Protein AF-A0A7W0PV89-F1 (afdb_monomer_lite)

Sequence (97 aa):
MSERRHVTPLPLGDEIPFSKGLMARALVVTGLDPERAYLIAHRADRDLAERGVSTLDLDRLGELAADVIGNEHAAITVGRLKRLSALQQLEQPLLLL

Secondary structure (DSSP, 8-st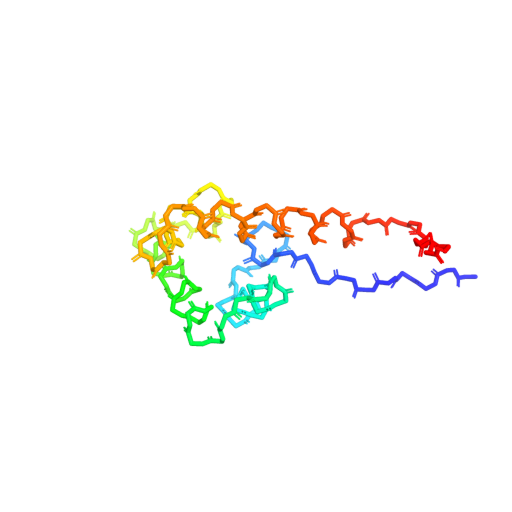ate):
------PPPP-SSSSS---HHHHHHHHHHTT--HHHHHHHHHHHHHHHHHHT-S---HHHHHHHHHHHH-HHHHHHHHHHHHHHHHHHT-SS-----

Foldseek 3Di:
DPPQPPQDAQCFQDPHFRDLVSQLVLLVVLVDDSVLSSQLSVVSVVVCVVVVHRGDDLVNSLVSSCVRPNNVVSVSSSVSSVVVNVVSPDPDDDDDD

Structure (mmCIF, N/CA/C/O backbone):
data_AF-A0A7W0PV89-F1
#
_entry.id   AF-A0A7W0PV89-F1
#
loop_
_atom_site.group_PDB
_atom_site.id
_atom_site.type_symbol
_atom_site.label_atom_id
_atom_site.label_alt_id
_atom_site.label_comp_id
_atom_site.label_asym_id
_atom_site.label_entity_id
_atom_site.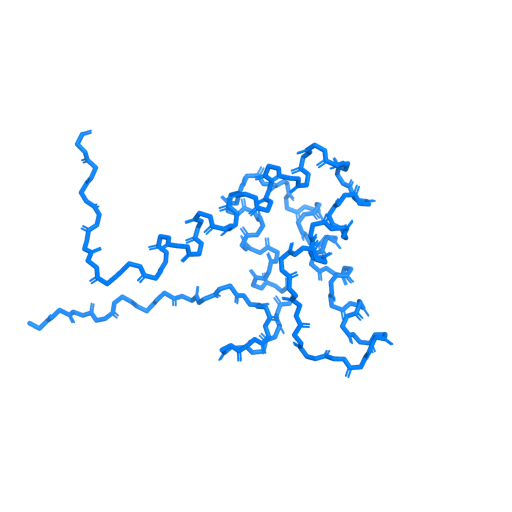label_seq_id
_atom_site.pdbx_PDB_ins_code
_atom_site.Cartn_x
_atom_site.Cartn_y
_atom_site.Cartn_z
_atom_site.occupancy
_atom_site.B_iso_or_equiv
_atom_site.auth_seq_id
_atom_site.auth_comp_id
_atom_site.auth_asym_id
_atom_site.auth_atom_id
_atom_site.pdbx_PDB_model_num
ATOM 1 N N . MET A 1 1 ? 12.092 -3.774 33.094 1.00 42.41 1 MET A N 1
ATOM 2 C CA . MET A 1 1 ? 10.800 -3.370 32.503 1.00 42.41 1 MET A CA 1
ATOM 3 C C . MET A 1 1 ? 11.053 -3.161 31.021 1.00 42.41 1 MET A C 1
ATOM 5 O O . MET A 1 1 ? 11.695 -2.181 30.679 1.00 42.41 1 MET A O 1
ATOM 9 N N . SER A 1 2 ? 10.710 -4.136 30.176 1.00 54.69 2 SER A N 1
ATOM 10 C CA . SER A 1 2 ? 10.901 -4.004 28.726 1.00 54.69 2 SER A CA 1
ATOM 11 C C . SER A 1 2 ? 9.826 -3.049 28.220 1.00 54.69 2 SER A C 1
ATOM 13 O O . SER A 1 2 ? 8.639 -3.367 28.303 1.00 54.69 2 SER A O 1
ATOM 15 N N . GLU A 1 3 ? 10.219 -1.840 27.834 1.00 56.03 3 GLU A N 1
ATOM 16 C CA . GLU A 1 3 ? 9.309 -0.862 27.250 1.00 56.03 3 GLU A CA 1
ATOM 17 C C . GLU A 1 3 ? 8.708 -1.486 25.988 1.00 56.03 3 GLU A C 1
ATOM 19 O O . GLU A 1 3 ? 9.434 -1.884 25.074 1.00 56.03 3 GLU A O 1
ATOM 24 N N . ARG A 1 4 ? 7.380 -1.659 25.964 1.00 57.75 4 ARG A N 1
ATOM 25 C CA . ARG A 1 4 ? 6.692 -2.162 24.775 1.00 57.75 4 ARG A CA 1
ATOM 26 C C . ARG A 1 4 ? 6.976 -1.175 23.656 1.00 57.75 4 ARG A C 1
ATOM 28 O O . ARG A 1 4 ? 6.486 -0.049 23.686 1.00 57.75 4 ARG A O 1
ATOM 35 N N . ARG A 1 5 ? 7.776 -1.595 22.681 1.00 59.72 5 ARG A N 1
ATOM 36 C CA . ARG A 1 5 ? 8.002 -0.841 21.453 1.00 59.72 5 ARG A CA 1
ATOM 37 C C . ARG A 1 5 ? 6.624 -0.584 20.841 1.00 59.72 5 ARG A C 1
ATOM 39 O O . ARG A 1 5 ? 5.959 -1.527 20.426 1.00 59.72 5 ARG A O 1
ATOM 46 N N . HIS A 1 6 ? 6.159 0.664 20.852 1.00 62.22 6 HIS A N 1
ATOM 47 C CA . HIS A 1 6 ? 4.899 1.011 20.203 1.00 62.22 6 HIS A CA 1
ATOM 48 C C . HIS A 1 6 ? 5.143 0.999 18.697 1.00 62.22 6 HIS A C 1
ATOM 50 O O . HIS A 1 6 ? 5.617 1.977 18.118 1.00 62.22 6 HIS A O 1
ATOM 56 N N . VAL A 1 7 ? 4.915 -0.156 18.080 1.00 70.19 7 VAL A N 1
ATOM 57 C CA . VAL A 1 7 ? 5.027 -0.309 16.639 1.00 70.19 7 VAL A CA 1
ATOM 58 C C . VAL A 1 7 ? 3.642 -0.134 16.046 1.00 70.19 7 VAL A C 1
ATOM 60 O O . VAL A 1 7 ? 2.706 -0.828 16.428 1.00 70.19 7 VAL A O 1
ATOM 63 N N . THR A 1 8 ? 3.495 0.830 15.141 1.00 72.12 8 THR A N 1
ATOM 64 C CA . THR A 1 8 ? 2.228 1.038 14.441 1.00 72.12 8 THR A CA 1
ATOM 65 C C . THR A 1 8 ? 2.024 -0.113 13.452 1.00 72.12 8 THR A C 1
ATOM 67 O O . THR A 1 8 ? 2.887 -0.279 12.579 1.00 72.12 8 THR A O 1
ATOM 70 N N . PRO A 1 9 ? 0.935 -0.898 13.566 1.00 83.50 9 PRO A N 1
ATOM 71 C CA . PRO A 1 9 ? 0.630 -1.952 12.605 1.00 83.50 9 PRO A CA 1
ATOM 72 C C . PRO A 1 9 ? 0.365 -1.349 11.221 1.00 83.50 9 PRO A C 1
ATOM 74 O O . PRO A 1 9 ? 0.153 -0.137 11.078 1.00 83.50 9 PRO A O 1
ATOM 77 N N . LEU A 1 10 ? 0.372 -2.186 10.179 1.00 87.56 10 LEU A N 1
ATOM 78 C CA . LEU A 1 10 ? -0.033 -1.720 8.856 1.00 87.56 10 LEU A CA 1
ATOM 79 C C . LEU A 1 10 ? -1.479 -1.188 8.923 1.00 87.56 10 LEU A C 1
ATOM 81 O O . LEU A 1 10 ? -2.349 -1.858 9.480 1.00 87.56 10 LEU A O 1
ATOM 85 N N . PRO A 1 11 ? -1.760 -0.003 8.357 1.00 88.81 11 PRO A N 1
ATOM 86 C CA . PRO A 1 11 ? -3.064 0.651 8.453 1.00 88.81 11 PRO A CA 1
ATOM 87 C C . PRO A 1 11 ? -4.039 0.056 7.434 1.00 88.81 11 PRO A C 1
ATOM 89 O O . PRO A 1 11 ? -4.459 0.730 6.497 1.00 88.81 11 PRO A O 1
ATOM 92 N N . LEU A 1 12 ? -4.342 -1.231 7.595 1.00 88.56 12 LEU A N 1
ATOM 93 C 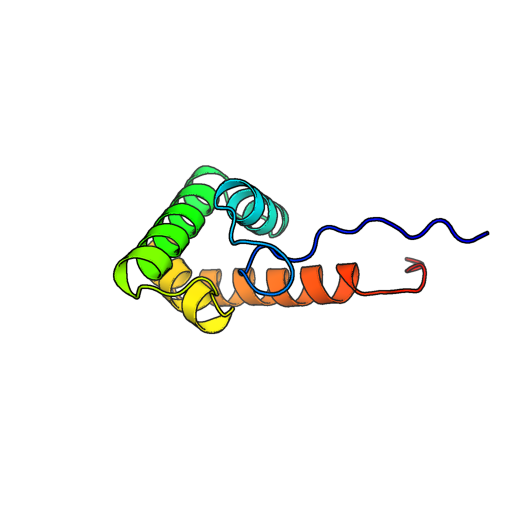CA . LEU A 1 12 ? -5.205 -2.010 6.710 1.00 88.56 12 LEU A CA 1
ATOM 94 C C . LEU A 1 12 ? -6.686 -1.935 7.094 1.00 88.56 12 LEU A C 1
ATOM 96 O O . LEU A 1 12 ? -7.516 -2.316 6.283 1.00 88.56 12 LEU A O 1
ATOM 100 N N . GLY A 1 13 ? -7.034 -1.411 8.272 1.00 85.69 13 GLY A N 1
ATOM 101 C CA . GLY A 1 13 ? -8.425 -1.314 8.732 1.00 85.69 13 GLY A CA 1
ATOM 102 C C . GLY A 1 13 ? -8.831 -2.321 9.809 1.00 85.69 13 GLY A C 1
ATOM 103 O O . GLY A 1 13 ? -9.933 -2.198 10.331 1.00 85.69 13 GLY A O 1
ATOM 104 N N . ASP A 1 14 ? -7.958 -3.274 10.161 1.00 83.44 14 ASP A N 1
ATOM 105 C CA . ASP A 1 14 ? -8.239 -4.310 11.168 1.00 83.44 14 ASP A CA 1
ATOM 106 C C . ASP A 1 14 ? -8.048 -3.803 12.606 1.00 83.44 14 ASP A C 1
ATOM 108 O O . ASP A 1 14 ? -9.009 -3.507 13.311 1.00 83.44 14 ASP A O 1
ATOM 112 N N . GLU A 1 15 ? -6.794 -3.683 13.054 1.00 82.81 15 GLU A N 1
ATOM 113 C CA . GLU A 1 15 ? -6.457 -3.222 14.412 1.00 82.81 15 GLU A CA 1
ATOM 114 C C . GLU A 1 15 ? -6.603 -1.704 14.565 1.00 82.81 15 GLU A C 1
ATOM 116 O O . GLU A 1 15 ? -6.873 -1.188 15.651 1.00 82.81 15 GLU A O 1
ATOM 121 N N . ILE A 1 16 ? -6.400 -0.985 13.462 1.00 85.69 16 ILE A N 1
ATOM 122 C CA . ILE A 1 16 ? -6.529 0.464 13.365 1.00 85.69 16 ILE A CA 1
ATOM 123 C C . ILE A 1 16 ? -7.301 0.811 12.092 1.00 85.69 16 ILE A C 1
ATOM 125 O O . ILE A 1 16 ? -7.132 0.115 11.086 1.00 85.69 16 ILE A O 1
ATOM 129 N N . PRO A 1 17 ? -8.093 1.900 12.088 1.00 90.25 17 PRO A N 1
ATOM 130 C CA . PRO A 1 17 ? -8.763 2.360 10.880 1.00 90.25 17 PRO A CA 1
ATOM 131 C C . PRO A 1 17 ? -7.773 2.571 9.735 1.00 90.25 17 PRO A C 1
ATOM 133 O O . PRO A 1 17 ? -6.643 3.029 9.951 1.00 90.25 17 PRO A O 1
ATOM 136 N N . PHE A 1 18 ? -8.216 2.283 8.510 1.00 94.12 18 PHE A N 1
ATOM 137 C CA . PHE A 1 18 ? -7.422 2.586 7.331 1.00 94.12 18 PHE A CA 1
ATOM 138 C C . PHE A 1 18 ? -7.055 4.075 7.322 1.00 94.12 18 PHE A C 1
ATOM 140 O O . PHE A 1 18 ? -7.892 4.955 7.529 1.00 94.12 18 PHE A O 1
ATOM 147 N N . SER A 1 19 ? -5.779 4.364 7.080 1.00 94.25 19 SER A N 1
ATOM 148 C CA . SER A 1 19 ? -5.275 5.728 6.967 1.00 94.25 19 SER A CA 1
ATOM 149 C C . SER A 1 19 ? -4.420 5.839 5.723 1.00 94.25 19 SER A C 1
ATOM 151 O O . SER A 1 19 ? -3.313 5.300 5.661 1.00 94.25 19 SER A O 1
ATOM 153 N N . LYS A 1 20 ? -4.910 6.609 4.749 1.00 94.31 20 LYS A N 1
ATOM 154 C CA . LYS A 1 20 ? -4.208 6.896 3.492 1.00 94.31 20 LYS A CA 1
ATOM 155 C C . LYS A 1 20 ? -2.782 7.408 3.736 1.00 94.31 20 LYS A C 1
ATOM 157 O O . LYS A 1 20 ? -1.848 6.981 3.067 1.00 94.31 20 LYS A O 1
ATOM 162 N N . GLY A 1 21 ? -2.598 8.289 4.724 1.00 95.50 21 GLY A N 1
ATOM 163 C CA . GLY A 1 21 ? -1.288 8.856 5.061 1.00 95.50 21 GLY A CA 1
ATOM 164 C C . GLY A 1 21 ? -0.324 7.830 5.661 1.00 95.50 21 GLY A C 1
ATOM 165 O O . GLY A 1 21 ? 0.836 7.757 5.253 1.00 95.50 21 GLY A O 1
ATOM 166 N N . LEU A 1 22 ? -0.803 6.998 6.592 1.00 94.56 22 LEU A N 1
ATOM 167 C CA . LEU A 1 22 ? 0.016 5.927 7.164 1.00 94.56 22 LEU A CA 1
ATOM 168 C C . LEU A 1 22 ? 0.331 4.849 6.116 1.00 94.56 22 LEU A C 1
ATOM 170 O O . LEU A 1 22 ? 1.451 4.343 6.090 1.00 94.56 22 LEU A O 1
ATOM 174 N N . MET A 1 23 ? -0.616 4.540 5.223 1.00 96.06 23 MET A N 1
ATOM 175 C CA . MET A 1 23 ? -0.417 3.569 4.148 1.00 96.06 23 MET A CA 1
ATOM 176 C C . MET A 1 23 ? 0.626 4.069 3.147 1.00 96.06 23 MET A C 1
ATOM 178 O O . MET A 1 23 ? 1.565 3.345 2.821 1.00 96.06 23 MET A O 1
ATOM 182 N N . ALA A 1 24 ? 0.533 5.335 2.725 1.00 97.75 24 ALA A N 1
ATOM 183 C CA . ALA A 1 24 ? 1.540 5.955 1.868 1.00 97.75 24 ALA A CA 1
ATOM 184 C C . ALA A 1 24 ? 2.935 5.897 2.514 1.00 97.75 24 ALA A C 1
ATOM 186 O O . ALA A 1 24 ? 3.904 5.516 1.862 1.00 97.75 24 ALA A O 1
ATOM 187 N N . ARG A 1 25 ? 3.046 6.185 3.818 1.00 95.88 25 ARG A N 1
ATOM 188 C CA . ARG A 1 25 ? 4.316 6.068 4.551 1.00 95.88 25 ARG A CA 1
ATOM 189 C C . ARG A 1 25 ? 4.841 4.632 4.581 1.00 95.88 25 ARG A C 1
ATOM 191 O O . ARG A 1 25 ? 6.033 4.429 4.363 1.00 95.88 25 ARG A O 1
ATOM 198 N N . ALA A 1 26 ? 3.983 3.648 4.844 1.00 95.00 26 ALA A N 1
ATOM 199 C CA . ALA A 1 26 ? 4.375 2.240 4.843 1.00 95.00 26 ALA A CA 1
ATOM 200 C C . ALA A 1 26 ? 4.904 1.809 3.464 1.00 95.00 26 ALA A C 1
ATOM 202 O O . ALA A 1 26 ? 5.952 1.170 3.375 1.00 95.00 26 ALA A O 1
ATOM 203 N N . LEU A 1 27 ? 4.238 2.234 2.387 1.00 97.06 27 LEU A N 1
ATOM 204 C CA . LEU A 1 27 ? 4.679 2.004 1.012 1.00 97.06 27 LEU A CA 1
ATOM 205 C C . LEU A 1 27 ? 6.030 2.676 0.718 1.00 97.06 27 LEU A C 1
ATOM 207 O O . LEU A 1 27 ? 6.911 2.030 0.154 1.00 97.06 27 LEU A O 1
ATOM 211 N N . VAL A 1 28 ? 6.253 3.917 1.162 1.00 97.69 28 VAL A N 1
ATOM 212 C CA . VAL A 1 28 ? 7.558 4.595 1.026 1.00 97.69 28 VAL A CA 1
ATOM 213 C C . VAL A 1 28 ? 8.675 3.826 1.736 1.00 97.69 28 VAL A C 1
ATOM 215 O O . VAL A 1 28 ? 9.758 3.670 1.178 1.00 97.69 28 VAL A O 1
ATOM 218 N N . VAL A 1 29 ? 8.421 3.268 2.926 1.00 95.62 29 VAL A N 1
ATOM 219 C CA . VAL A 1 29 ? 9.406 2.441 3.655 1.00 95.62 29 VAL A CA 1
ATOM 220 C C . VAL A 1 29 ? 9.812 1.192 2.859 1.00 95.62 29 VAL A C 1
ATOM 222 O O . VAL A 1 29 ? 10.927 0.699 3.017 1.00 95.62 29 VAL A O 1
ATOM 225 N N . THR A 1 30 ? 8.969 0.708 1.941 1.00 95.25 30 THR A N 1
ATOM 226 C CA . THR A 1 30 ? 9.352 -0.379 1.022 1.00 95.25 30 THR A CA 1
ATOM 227 C C . THR A 1 30 ? 10.283 0.056 -0.111 1.00 95.25 30 THR A C 1
ATOM 229 O O . THR A 1 30 ? 10.685 -0.785 -0.915 1.00 95.25 30 THR A O 1
ATOM 232 N N . GLY A 1 31 ? 10.649 1.337 -0.185 1.00 95.69 31 GLY A N 1
ATOM 233 C CA . GLY A 1 31 ? 11.472 1.915 -1.246 1.00 95.69 31 GLY A CA 1
ATOM 234 C C . GLY A 1 31 ? 10.673 2.374 -2.464 1.00 95.69 31 GLY A C 1
ATOM 235 O O . GLY A 1 31 ? 11.258 2.571 -3.526 1.00 95.69 31 GLY A O 1
ATOM 236 N N . LEU A 1 32 ? 9.350 2.507 -2.337 1.00 97.12 32 LEU A N 1
ATOM 237 C CA . LEU A 1 32 ? 8.526 3.084 -3.390 1.00 97.12 32 LEU A CA 1
ATOM 238 C C . LEU A 1 32 ? 8.672 4.611 -3.404 1.00 97.12 32 LEU A C 1
ATOM 240 O O . LEU A 1 32 ? 8.748 5.244 -2.351 1.00 97.12 32 LEU A O 1
ATOM 244 N N . ASP A 1 33 ? 8.668 5.195 -4.600 1.00 97.12 33 ASP A N 1
ATOM 245 C CA . ASP A 1 33 ? 8.619 6.646 -4.773 1.00 97.12 33 ASP A CA 1
ATOM 246 C C . ASP A 1 33 ? 7.391 7.267 -4.051 1.00 97.12 33 ASP A C 1
ATOM 248 O O . ASP A 1 33 ? 6.296 6.693 -4.133 1.00 97.12 33 ASP A O 1
ATOM 252 N N . PRO A 1 34 ? 7.531 8.415 -3.351 1.00 98.06 34 PRO A N 1
ATOM 253 C CA . PRO A 1 34 ? 6.445 9.016 -2.573 1.00 98.06 34 PRO A CA 1
ATOM 254 C C . PRO A 1 34 ? 5.179 9.356 -3.363 1.00 98.06 34 PRO A C 1
ATOM 256 O O . PRO A 1 34 ? 4.080 9.193 -2.830 1.00 98.06 34 PRO A O 1
ATOM 259 N N . GLU A 1 35 ? 5.303 9.803 -4.615 1.00 98.06 35 GLU A N 1
ATOM 260 C CA . GLU A 1 35 ? 4.149 10.155 -5.448 1.00 98.06 35 GLU A CA 1
ATOM 261 C C . GLU A 1 35 ? 3.334 8.899 -5.770 1.00 98.06 35 GLU A C 1
ATOM 263 O O . GLU A 1 35 ? 2.119 8.846 -5.549 1.00 98.06 35 GLU A O 1
ATOM 268 N N . ARG A 1 36 ? 4.023 7.835 -6.197 1.00 98.19 36 ARG A N 1
ATOM 269 C CA . ARG A 1 36 ? 3.400 6.532 -6.471 1.00 98.19 36 ARG A CA 1
ATOM 270 C C . ARG A 1 36 ? 2.805 5.910 -5.212 1.00 98.19 36 ARG A C 1
ATOM 272 O O . ARG A 1 36 ? 1.703 5.369 -5.265 1.00 98.19 36 ARG A O 1
ATOM 279 N N . ALA A 1 37 ? 3.492 6.014 -4.077 1.00 98.31 37 ALA A N 1
ATOM 280 C CA . ALA A 1 37 ? 2.995 5.531 -2.793 1.00 98.31 37 ALA A CA 1
ATOM 281 C C . ALA A 1 37 ? 1.698 6.234 -2.376 1.00 98.31 37 ALA A C 1
ATOM 283 O O . ALA A 1 37 ? 0.739 5.572 -1.970 1.00 98.31 37 ALA A O 1
ATOM 284 N N . TYR A 1 38 ? 1.640 7.562 -2.522 1.00 98.31 38 TYR A N 1
ATOM 285 C CA . TYR A 1 38 ? 0.422 8.320 -2.259 1.00 98.31 38 TYR A CA 1
ATOM 286 C C . TYR A 1 38 ? -0.709 7.926 -3.213 1.00 98.31 38 TYR A C 1
ATOM 288 O O . TYR A 1 38 ? -1.836 7.729 -2.761 1.00 98.31 38 TYR A O 1
ATOM 296 N N . LEU A 1 39 ? -0.424 7.757 -4.508 1.00 98.44 39 LEU A N 1
ATOM 297 C CA . LEU A 1 39 ? -1.429 7.358 -5.494 1.00 98.44 39 LEU A CA 1
ATOM 298 C C . LEU A 1 39 ? -2.034 5.982 -5.178 1.00 98.44 39 LEU A C 1
ATOM 300 O O . LEU A 1 39 ? -3.256 5.837 -5.210 1.00 98.44 39 LEU A O 1
ATOM 304 N N . ILE A 1 40 ? -1.210 4.992 -4.821 1.00 98.50 40 ILE A N 1
ATOM 305 C CA . ILE A 1 40 ? -1.685 3.656 -4.422 1.00 98.50 40 ILE A CA 1
ATOM 306 C C . ILE A 1 40 ? -2.546 3.749 -3.158 1.00 98.50 40 ILE A C 1
ATOM 308 O O . ILE A 1 40 ? -3.662 3.235 -3.139 1.00 98.50 40 ILE A O 1
ATOM 312 N N . ALA A 1 41 ? -2.081 4.455 -2.123 1.00 98.25 41 ALA A N 1
ATOM 313 C CA . ALA A 1 41 ? -2.863 4.651 -0.903 1.00 98.25 41 ALA A CA 1
ATOM 314 C C . ALA A 1 41 ? -4.187 5.385 -1.181 1.00 98.25 41 ALA A C 1
ATOM 316 O O . ALA A 1 41 ? -5.220 5.072 -0.589 1.00 98.25 41 ALA A O 1
ATOM 317 N N . HIS A 1 42 ? -4.177 6.354 -2.100 1.00 98.25 42 HIS A N 1
ATOM 318 C CA . HIS A 1 42 ? -5.375 7.072 -2.505 1.00 98.25 42 HIS A CA 1
ATOM 319 C C . HIS A 1 42 ? -6.381 6.161 -3.212 1.00 98.25 42 HIS A C 1
ATOM 321 O O . HIS A 1 42 ? -7.571 6.251 -2.916 1.00 98.25 42 HIS A O 1
ATOM 327 N N . ARG A 1 43 ? -5.912 5.278 -4.101 1.00 98.25 43 ARG A N 1
ATOM 328 C CA . ARG A 1 43 ? -6.750 4.268 -4.761 1.00 98.25 43 ARG A CA 1
ATOM 329 C C . ARG A 1 43 ? -7.323 3.259 -3.769 1.00 98.25 43 ARG A C 1
ATOM 331 O O . ARG A 1 43 ? -8.501 2.954 -3.866 1.00 98.25 43 ARG A O 1
ATOM 338 N N . ALA A 1 44 ? -6.536 2.813 -2.794 1.00 98.00 44 ALA A N 1
ATOM 339 C CA . ALA A 1 44 ? -7.001 1.939 -1.717 1.00 98.00 44 ALA A CA 1
ATOM 340 C C . ALA A 1 44 ? -8.149 2.554 -0.903 1.00 98.00 44 ALA A C 1
ATOM 342 O O . ALA A 1 44 ? -9.181 1.924 -0.719 1.00 98.00 44 ALA A O 1
ATOM 343 N N . ASP A 1 45 ? -8.011 3.810 -0.484 1.00 97.75 45 ASP A N 1
ATOM 344 C CA . ASP A 1 45 ? -9.075 4.540 0.221 1.00 97.75 45 ASP A CA 1
ATOM 345 C C . ASP A 1 45 ? -10.373 4.634 -0.602 1.00 97.75 45 ASP A C 1
ATOM 347 O O . ASP A 1 45 ? -11.472 4.479 -0.074 1.00 97.75 45 ASP A O 1
ATOM 351 N N . ARG A 1 46 ? -10.242 4.858 -1.917 1.00 98.00 46 ARG A N 1
ATOM 352 C CA . ARG A 1 46 ? -11.384 4.865 -2.835 1.00 98.00 46 ARG A CA 1
ATOM 353 C C . ARG A 1 46 ? -12.012 3.484 -2.992 1.00 98.00 46 ARG A C 1
ATOM 355 O O . ARG A 1 46 ? -13.231 3.402 -2.941 1.00 98.00 46 ARG A O 1
ATOM 362 N N . ASP A 1 47 ? -11.208 2.431 -3.141 1.00 97.88 47 ASP A N 1
ATOM 363 C CA . ASP A 1 47 ? -11.687 1.042 -3.224 1.00 97.88 47 ASP A CA 1
ATOM 364 C C . ASP A 1 47 ? -12.521 0.672 -1.992 1.00 97.88 47 ASP A C 1
ATOM 366 O O . ASP A 1 47 ? -13.617 0.128 -2.121 1.00 97.88 47 ASP A O 1
ATOM 370 N N . LEU A 1 48 ? -12.041 1.040 -0.800 1.00 97.19 48 LEU A N 1
ATOM 371 C CA . LEU A 1 48 ? -12.757 0.845 0.461 1.00 97.19 48 LEU A CA 1
ATOM 372 C C . LEU A 1 48 ? -14.104 1.578 0.474 1.00 97.19 48 LEU A C 1
ATOM 374 O O . LEU A 1 48 ? -15.133 0.975 0.787 1.00 97.19 48 LEU A O 1
ATOM 378 N N . ALA A 1 49 ? -14.112 2.858 0.086 1.00 97.00 49 ALA A N 1
ATOM 379 C CA . ALA A 1 49 ? -15.325 3.670 0.036 1.00 97.00 49 ALA A CA 1
ATOM 380 C C . ALA A 1 49 ? -16.346 3.144 -0.988 1.00 97.00 49 ALA A C 1
ATOM 382 O O . ALA A 1 49 ? -17.534 3.061 -0.685 1.00 97.00 49 ALA A O 1
ATOM 383 N N . GLU A 1 50 ? -15.891 2.758 -2.182 1.00 97.62 50 GLU A N 1
ATOM 384 C CA . GLU A 1 50 ? -16.736 2.241 -3.266 1.00 97.62 50 GLU A CA 1
ATOM 385 C C . GLU A 1 50 ? -17.350 0.878 -2.912 1.00 97.62 50 GLU A C 1
ATOM 387 O O . GLU A 1 50 ? -18.500 0.605 -3.255 1.00 97.62 50 GLU A O 1
ATOM 392 N N . ARG A 1 51 ? -16.616 0.038 -2.175 1.00 96.38 51 ARG A N 1
ATOM 393 C CA . ARG A 1 51 ? -17.090 -1.267 -1.691 1.00 96.38 51 ARG A CA 1
ATOM 394 C C . ARG A 1 51 ? -17.874 -1.197 -0.379 1.00 96.38 51 ARG A C 1
ATOM 396 O O . ARG A 1 51 ? -18.455 -2.205 0.020 1.00 96.38 51 ARG A O 1
ATOM 403 N N . GLY A 1 52 ? -17.873 -0.053 0.306 1.00 96.75 52 GLY A N 1
ATOM 404 C CA . GLY A 1 52 ? -18.518 0.114 1.609 1.00 96.75 52 GLY A CA 1
ATOM 405 C C . GLY A 1 52 ? -17.897 -0.739 2.721 1.00 96.75 52 GLY A C 1
ATOM 406 O O . GLY A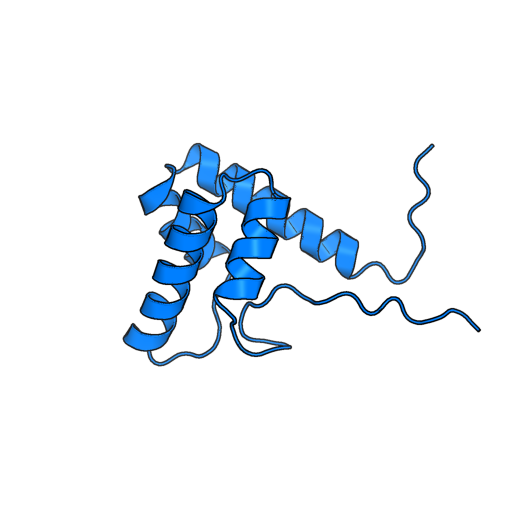 1 52 ? -18.608 -1.159 3.633 1.00 96.75 52 GLY A O 1
ATOM 407 N N . VAL A 1 53 ? -16.592 -1.022 2.644 1.00 96.00 53 VAL A N 1
ATOM 408 C CA . VAL A 1 53 ? -15.849 -1.801 3.651 1.00 96.00 53 VAL A CA 1
ATOM 409 C C . VAL A 1 53 ? -14.781 -0.945 4.330 1.00 96.00 53 VAL A C 1
ATOM 411 O O . VAL A 1 53 ? -14.312 0.041 3.770 1.00 96.00 53 VAL A O 1
ATOM 414 N N . SER A 1 54 ? -14.377 -1.322 5.543 1.00 92.94 54 SER A N 1
ATOM 415 C CA . SER A 1 54 ? -13.354 -0.607 6.323 1.00 92.94 54 SER A CA 1
ATOM 416 C C . SER A 1 54 ? -11.961 -1.233 6.255 1.00 92.94 54 SER A C 1
ATOM 418 O O . SER A 1 54 ? -11.001 -0.593 6.678 1.00 92.94 54 SER A O 1
ATOM 420 N N . THR A 1 55 ? -11.860 -2.462 5.739 1.00 94.62 55 THR A N 1
ATOM 421 C CA . THR A 1 55 ? -10.637 -3.272 5.733 1.00 94.62 55 THR A CA 1
ATOM 422 C C . THR A 1 55 ? -10.165 -3.560 4.313 1.00 94.62 55 THR A C 1
ATOM 424 O O . THR A 1 55 ? -10.958 -3.933 3.446 1.00 94.62 55 THR A O 1
ATOM 427 N N . LEU A 1 56 ? -8.857 -3.433 4.101 1.00 95.06 56 LEU A N 1
ATOM 428 C CA . LEU A 1 56 ? -8.140 -3.767 2.879 1.00 95.06 56 LEU A CA 1
ATOM 429 C C . LEU A 1 56 ? -7.180 -4.927 3.148 1.00 95.06 56 LEU A C 1
ATOM 431 O O . LEU A 1 56 ? -6.300 -4.810 3.996 1.00 95.06 56 LEU A O 1
ATOM 435 N N . ASP A 1 57 ? -7.280 -6.014 2.391 1.00 93.69 57 ASP A N 1
ATOM 436 C CA . ASP A 1 57 ? -6.268 -7.071 2.430 1.00 93.69 57 ASP A CA 1
ATOM 437 C C . ASP A 1 57 ? -5.060 -6.756 1.518 1.00 93.69 57 ASP A C 1
ATOM 439 O O . ASP A 1 57 ? -5.096 -5.896 0.630 1.00 93.69 57 ASP A O 1
ATOM 443 N N . LEU A 1 58 ? -3.941 -7.446 1.761 1.00 93.56 58 LEU A N 1
ATOM 444 C CA . LEU A 1 58 ? -2.691 -7.218 1.029 1.00 93.56 58 LEU A CA 1
ATOM 445 C C . LEU A 1 58 ? -2.736 -7.681 -0.431 1.00 93.56 58 LEU A C 1
ATOM 447 O O . LEU A 1 58 ? -1.930 -7.198 -1.228 1.00 93.56 58 LEU A O 1
ATOM 451 N N . ASP A 1 59 ? -3.631 -8.603 -0.777 1.00 95.81 59 ASP A N 1
ATOM 452 C CA . ASP A 1 59 ? -3.740 -9.109 -2.141 1.00 95.81 59 ASP A CA 1
ATOM 453 C C . ASP A 1 59 ? -4.468 -8.069 -3.008 1.00 95.81 59 ASP A C 1
ATOM 455 O O . ASP A 1 59 ? -3.949 -7.674 -4.054 1.00 95.81 59 ASP A O 1
ATOM 459 N N . ARG A 1 60 ? -5.556 -7.472 -2.501 1.00 97.06 60 ARG A N 1
ATOM 460 C CA . ARG A 1 60 ? -6.237 -6.326 -3.115 1.00 97.06 60 ARG A CA 1
ATOM 461 C C . ARG A 1 60 ? -5.334 -5.101 -3.204 1.00 97.06 60 ARG A C 1
ATOM 463 O O . ARG A 1 60 ? -5.317 -4.424 -4.230 1.00 97.06 60 ARG A O 1
ATOM 470 N N . LEU A 1 61 ? -4.544 -4.815 -2.165 1.00 97.38 61 LEU A N 1
ATOM 471 C CA . LEU A 1 61 ? -3.527 -3.759 -2.239 1.00 97.38 61 LEU A CA 1
ATOM 472 C C . LEU A 1 61 ? -2.520 -4.032 -3.369 1.00 97.38 61 LEU A C 1
ATOM 474 O O . LEU A 1 61 ? -2.094 -3.097 -4.045 1.00 97.38 61 LEU A O 1
ATOM 478 N N . GLY A 1 62 ? -2.157 -5.299 -3.582 1.00 98.06 62 GLY A N 1
ATOM 479 C CA . GLY A 1 62 ? -1.305 -5.735 -4.685 1.00 98.06 62 GLY A CA 1
ATOM 480 C C . GLY A 1 62 ? -1.918 -5.473 -6.057 1.00 98.06 62 GLY A C 1
ATOM 481 O O . GLY A 1 62 ? -1.230 -4.940 -6.923 1.00 98.06 62 GLY A O 1
ATOM 482 N N . GLU A 1 63 ? -3.205 -5.769 -6.240 1.00 98.44 63 GLU A N 1
ATOM 483 C CA . GLU A 1 63 ? -3.942 -5.460 -7.474 1.00 98.44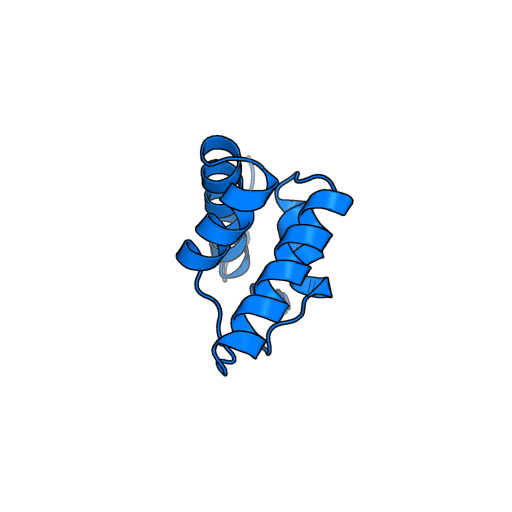 63 GLU A CA 1
ATOM 484 C C . GLU A 1 63 ? -3.951 -3.950 -7.755 1.00 98.44 63 GLU A C 1
ATOM 486 O O . GLU A 1 63 ? -3.539 -3.504 -8.825 1.00 98.44 63 GLU A O 1
ATOM 491 N N . LEU A 1 64 ? -4.315 -3.142 -6.755 1.00 98.31 64 LEU A N 1
ATOM 492 C CA . LEU A 1 64 ? -4.340 -1.681 -6.880 1.00 98.31 64 LEU A CA 1
ATOM 493 C C . LEU A 1 64 ? -2.949 -1.093 -7.151 1.00 98.31 64 LEU A C 1
ATOM 495 O O . LEU A 1 64 ? -2.815 -0.095 -7.864 1.00 98.31 64 LEU A O 1
ATOM 499 N N . ALA A 1 65 ? -1.907 -1.695 -6.573 1.00 98.38 65 ALA A N 1
ATOM 500 C CA . ALA A 1 65 ? -0.525 -1.331 -6.842 1.00 98.38 65 ALA A CA 1
ATOM 501 C C . ALA A 1 65 ? -0.114 -1.712 -8.268 1.00 98.38 65 ALA A C 1
ATOM 503 O O . ALA A 1 65 ? 0.533 -0.909 -8.941 1.00 98.38 65 ALA A O 1
ATOM 504 N N . ALA A 1 66 ? -0.506 -2.889 -8.758 1.00 98.50 66 ALA A N 1
ATOM 505 C CA . ALA A 1 66 ? -0.187 -3.339 -10.109 1.00 98.50 66 ALA A CA 1
ATOM 506 C C . ALA A 1 66 ? -0.714 -2.367 -11.175 1.00 98.50 66 ALA A C 1
ATOM 508 O O . ALA A 1 66 ? 0.008 -2.066 -12.127 1.00 98.50 66 ALA A O 1
ATOM 509 N N . ASP A 1 67 ? -1.882 -1.765 -10.950 1.00 98.12 67 ASP A N 1
ATOM 510 C CA . ASP A 1 67 ? -2.447 -0.728 -11.822 1.00 98.12 67 ASP A CA 1
ATOM 511 C C . ASP A 1 67 ? -1.655 0.597 -11.834 1.00 98.12 67 ASP A C 1
ATOM 513 O O . ASP A 1 67 ? -1.956 1.494 -12.626 1.00 98.12 67 ASP A O 1
ATOM 517 N N . VAL A 1 68 ? -0.701 0.787 -10.915 1.00 97.81 68 VAL A N 1
ATOM 518 C CA . VAL A 1 68 ? 0.146 1.993 -10.822 1.00 97.81 68 VAL A CA 1
ATOM 519 C C . VAL A 1 68 ? 1.585 1.706 -11.242 1.00 97.81 68 VAL A C 1
ATOM 521 O O . VAL A 1 68 ? 2.198 2.525 -11.925 1.00 97.81 68 VAL A O 1
ATOM 524 N N . ILE A 1 69 ? 2.146 0.574 -10.810 1.00 98.00 69 ILE A N 1
ATOM 525 C CA . ILE A 1 69 ? 3.583 0.274 -10.939 1.00 98.00 69 ILE A CA 1
ATOM 526 C C . ILE A 1 69 ? 3.886 -1.018 -11.705 1.00 98.00 69 ILE A C 1
ATOM 528 O O . ILE A 1 69 ? 5.053 -1.368 -11.880 1.00 98.00 69 ILE A O 1
ATOM 532 N N . GLY A 1 70 ? 2.857 -1.708 -12.197 1.00 98.31 70 GLY A N 1
ATOM 533 C CA . GLY A 1 70 ? 2.976 -2.990 -12.882 1.00 98.31 70 GLY A CA 1
ATOM 534 C C . GLY A 1 70 ? 3.106 -4.178 -11.925 1.00 98.31 70 GLY A C 1
ATOM 535 O O . GLY A 1 70 ? 3.535 -4.045 -10.777 1.00 98.31 70 GLY A O 1
ATOM 536 N N . ASN A 1 71 ? 2.747 -5.364 -12.424 1.00 98.06 71 ASN A N 1
ATOM 537 C CA . ASN A 1 71 ? 2.646 -6.600 -11.636 1.00 98.06 71 ASN A CA 1
ATOM 538 C C . ASN A 1 71 ? 3.940 -6.972 -10.895 1.00 98.06 71 ASN A C 1
ATOM 540 O O . ASN A 1 71 ? 3.902 -7.330 -9.720 1.00 98.06 71 ASN A O 1
ATOM 544 N N . GLU A 1 72 ? 5.090 -6.873 -11.565 1.00 98.00 72 GLU A N 1
ATOM 545 C CA . GLU A 1 72 ? 6.382 -7.251 -10.981 1.00 98.00 72 GLU A CA 1
ATOM 546 C C . GLU A 1 72 ? 6.737 -6.376 -9.771 1.00 98.00 72 GLU A C 1
ATOM 548 O O . GLU A 1 72 ? 7.014 -6.882 -8.681 1.00 98.00 72 GLU A O 1
ATOM 553 N N . HIS A 1 73 ? 6.663 -5.052 -9.932 1.00 97.50 73 HIS A N 1
ATOM 554 C CA . HIS A 1 73 ? 6.963 -4.120 -8.849 1.00 97.50 73 HIS A CA 1
ATOM 555 C C . HIS A 1 73 ? 5.932 -4.214 -7.722 1.00 97.50 73 HIS A C 1
ATOM 557 O O . HIS A 1 73 ? 6.311 -4.152 -6.554 1.00 97.50 73 HIS A O 1
ATOM 563 N N . ALA A 1 74 ? 4.652 -4.428 -8.044 1.00 98.06 74 ALA A N 1
ATOM 564 C CA . ALA A 1 74 ? 3.607 -4.633 -7.047 1.00 98.06 74 ALA A CA 1
ATOM 565 C C . ALA A 1 74 ? 3.880 -5.865 -6.173 1.00 98.06 74 ALA A C 1
ATOM 567 O O . ALA A 1 74 ? 3.835 -5.766 -4.945 1.00 98.06 74 ALA A O 1
ATOM 568 N N . ALA A 1 75 ? 4.256 -6.997 -6.778 1.00 97.81 75 ALA A N 1
ATOM 569 C CA . ALA A 1 75 ? 4.615 -8.208 -6.043 1.00 97.81 75 ALA A CA 1
ATOM 570 C C . ALA A 1 75 ? 5.817 -7.980 -5.107 1.00 97.81 75 ALA A C 1
ATOM 572 O O . ALA A 1 75 ? 5.797 -8.405 -3.947 1.00 97.81 75 ALA A O 1
ATOM 573 N N . ILE A 1 76 ? 6.843 -7.255 -5.571 1.00 97.94 76 ILE A N 1
ATOM 574 C CA . ILE A 1 76 ? 8.007 -6.887 -4.751 1.00 97.94 76 ILE A CA 1
ATOM 575 C C . ILE A 1 76 ? 7.587 -5.989 -3.579 1.00 97.94 76 ILE A C 1
ATOM 577 O O . ILE A 1 76 ? 7.972 -6.252 -2.435 1.00 97.94 76 ILE A O 1
ATOM 581 N N . THR A 1 77 ? 6.795 -4.947 -3.837 1.00 97.69 77 THR A N 1
ATOM 582 C CA . THR A 1 77 ? 6.322 -3.994 -2.824 1.00 97.69 77 THR A CA 1
ATOM 583 C C . THR A 1 77 ? 5.464 -4.678 -1.762 1.00 97.69 77 THR A C 1
ATOM 585 O O . THR A 1 77 ? 5.747 -4.529 -0.572 1.00 97.69 77 THR A O 1
ATOM 588 N N . VAL A 1 78 ? 4.482 -5.494 -2.154 1.00 96.94 78 VAL A N 1
ATOM 589 C CA . VAL A 1 78 ? 3.650 -6.256 -1.208 1.00 96.94 78 VAL A CA 1
ATOM 590 C C . VAL A 1 78 ? 4.493 -7.258 -0.421 1.00 96.94 78 VAL A C 1
ATOM 592 O O . VAL A 1 78 ? 4.330 -7.383 0.792 1.00 96.94 78 VAL A O 1
ATOM 595 N N . GLY A 1 79 ? 5.458 -7.925 -1.061 1.00 97.31 79 GLY A N 1
ATOM 596 C CA . GLY A 1 79 ? 6.403 -8.802 -0.370 1.00 97.31 79 GLY A CA 1
ATOM 597 C C . GLY A 1 79 ? 7.225 -8.069 0.697 1.00 97.31 79 GLY A C 1
ATOM 598 O O . GLY A 1 79 ? 7.425 -8.589 1.797 1.00 97.31 79 GLY A O 1
ATOM 599 N N . ARG A 1 80 ? 7.669 -6.837 0.415 1.00 96.44 80 ARG A N 1
ATOM 600 C CA . ARG A 1 80 ? 8.357 -5.976 1.392 1.00 96.44 80 ARG A CA 1
ATOM 601 C C . ARG A 1 80 ? 7.425 -5.521 2.517 1.00 96.44 80 ARG A C 1
ATOM 603 O O . ARG A 1 80 ? 7.859 -5.549 3.664 1.00 96.44 80 ARG A O 1
ATOM 610 N N . LEU A 1 81 ? 6.165 -5.182 2.230 1.00 94.81 81 LEU A N 1
ATOM 611 C CA . LEU A 1 81 ? 5.163 -4.865 3.260 1.00 94.81 81 LEU A CA 1
ATOM 612 C C . LEU A 1 81 ? 4.907 -6.051 4.195 1.00 94.81 81 LEU A C 1
ATOM 614 O O . LEU A 1 81 ? 4.918 -5.870 5.410 1.00 94.81 81 LEU A O 1
ATOM 618 N N . LYS A 1 82 ? 4.748 -7.266 3.650 1.00 93.38 82 LYS A N 1
ATOM 619 C CA . LYS A 1 82 ? 4.582 -8.499 4.442 1.00 93.38 82 LYS A CA 1
ATOM 620 C C . LYS A 1 82 ? 5.756 -8.693 5.409 1.00 93.38 82 LYS A C 1
ATOM 622 O O . LYS A 1 82 ? 5.549 -8.932 6.595 1.00 93.38 82 LYS A O 1
ATOM 627 N N . ARG A 1 83 ? 6.994 -8.515 4.930 1.00 92.69 83 ARG A N 1
ATOM 628 C CA . ARG A 1 83 ? 8.201 -8.595 5.777 1.00 92.69 83 ARG A CA 1
ATOM 629 C C . ARG A 1 83 ? 8.267 -7.475 6.810 1.00 92.69 83 ARG A C 1
ATOM 631 O O . ARG A 1 83 ? 8.609 -7.746 7.953 1.00 92.69 83 ARG A O 1
ATOM 638 N N . LEU A 1 84 ? 7.938 -6.240 6.426 1.00 89.38 84 LEU A N 1
ATOM 639 C CA . LEU A 1 84 ? 7.889 -5.108 7.349 1.00 89.38 84 LEU A CA 1
ATOM 640 C C . LEU A 1 84 ? 6.903 -5.389 8.487 1.00 89.38 84 LEU A C 1
ATOM 642 O O . LEU A 1 84 ? 7.282 -5.276 9.644 1.00 89.38 84 LEU A O 1
ATOM 646 N N . SER A 1 85 ? 5.685 -5.826 8.166 1.00 87.56 85 SER A N 1
ATOM 647 C CA . SER A 1 85 ? 4.667 -6.177 9.159 1.00 87.56 85 SER A CA 1
ATOM 648 C C . SER A 1 85 ? 5.129 -7.300 10.087 1.00 87.56 85 SER A C 1
ATOM 650 O O . SER A 1 85 ? 5.010 -7.166 11.302 1.00 87.56 85 SER A O 1
ATOM 652 N N . ALA A 1 86 ? 5.745 -8.354 9.544 1.00 88.31 86 ALA A N 1
ATOM 653 C CA . ALA A 1 86 ? 6.298 -9.436 10.355 1.00 88.31 86 ALA A CA 1
ATOM 654 C C . ALA A 1 86 ? 7.393 -8.940 11.318 1.00 88.31 86 ALA A C 1
ATOM 656 O O . ALA A 1 86 ? 7.406 -9.323 12.483 1.00 88.31 86 ALA A O 1
ATOM 657 N N . LEU A 1 87 ? 8.281 -8.046 10.861 1.00 86.88 87 LEU A N 1
ATOM 658 C CA . LEU A 1 87 ? 9.314 -7.432 11.705 1.00 86.88 87 LEU A CA 1
ATOM 659 C C . LEU A 1 87 ? 8.722 -6.531 12.797 1.00 86.88 87 LEU A C 1
ATOM 661 O O . LEU A 1 87 ? 9.275 -6.441 13.890 1.00 86.88 87 LEU A O 1
ATOM 665 N N . GLN A 1 88 ? 7.617 -5.849 12.500 1.00 81.75 88 GLN A N 1
ATOM 666 C CA . GLN A 1 88 ? 6.918 -4.973 13.438 1.00 81.75 88 GLN A CA 1
ATOM 667 C C . GLN A 1 88 ? 6.213 -5.743 14.563 1.00 81.75 88 GLN A C 1
ATOM 669 O O . GLN A 1 88 ? 6.082 -5.213 15.663 1.00 81.75 88 GLN A O 1
ATOM 674 N N . GLN A 1 89 ? 5.801 -6.983 14.299 1.00 82.25 89 GLN A N 1
ATOM 675 C CA . GLN A 1 89 ? 5.158 -7.876 15.268 1.00 82.25 89 GLN A CA 1
ATOM 676 C C . GLN A 1 89 ? 6.156 -8.670 16.127 1.00 82.25 89 GLN A C 1
ATOM 678 O O . GLN A 1 89 ? 5.746 -9.446 16.988 1.00 82.25 89 GLN A O 1
ATOM 683 N N . LEU A 1 90 ? 7.467 -8.498 15.924 1.00 83.00 90 LEU A N 1
ATOM 684 C CA . LEU A 1 90 ? 8.469 -9.165 16.749 1.00 83.00 90 LEU A CA 1
ATOM 685 C C . LEU A 1 90 ? 8.451 -8.617 18.179 1.00 83.00 90 LEU A C 1
ATOM 687 O O . LEU A 1 90 ? 8.820 -7.471 18.433 1.00 83.00 90 LEU A O 1
ATOM 691 N N . GLU A 1 91 ? 8.101 -9.479 19.131 1.00 78.06 91 GLU A N 1
ATOM 692 C CA . GLU A 1 91 ? 8.151 -9.158 20.563 1.00 78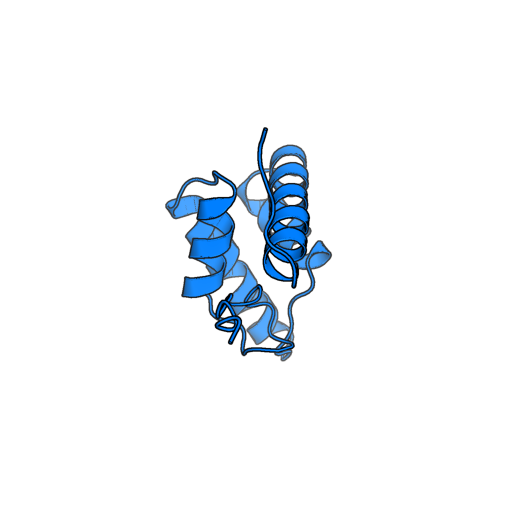.06 91 GLU A CA 1
ATOM 693 C C . GLU A 1 91 ? 9.583 -9.157 21.130 1.00 78.06 91 GLU A C 1
ATOM 695 O O . GLU A 1 91 ? 9.823 -8.683 22.242 1.00 78.06 91 GLU A O 1
ATOM 700 N N . GLN A 1 92 ? 10.548 -9.684 20.369 1.00 80.44 92 GLN A N 1
ATOM 701 C CA . GLN A 1 92 ? 11.950 -9.822 20.763 1.00 80.44 92 GLN A CA 1
ATOM 702 C C . GLN A 1 92 ? 12.863 -8.896 19.941 1.00 80.44 92 GLN A C 1
ATOM 704 O O . GLN A 1 92 ? 12.592 -8.642 18.765 1.00 80.44 92 GLN A O 1
ATOM 709 N N . PRO A 1 93 ? 13.964 -8.384 20.528 1.00 77.31 93 PRO A N 1
ATOM 710 C CA . PRO A 1 93 ? 14.925 -7.567 19.798 1.00 77.31 93 PRO A CA 1
ATOM 711 C C . PRO A 1 93 ? 15.603 -8.382 18.692 1.00 77.31 93 PRO A C 1
ATOM 713 O O . PRO A 1 93 ? 16.067 -9.497 18.921 1.00 77.31 93 PRO A O 1
ATOM 716 N N . LEU A 1 94 ? 15.693 -7.799 17.496 1.00 81.25 94 LEU A N 1
ATOM 717 C CA . LEU A 1 94 ? 16.392 -8.402 16.366 1.00 81.25 94 LEU A CA 1
ATOM 718 C C . LEU A 1 94 ? 17.850 -7.924 16.368 1.00 81.25 94 LEU A C 1
ATOM 720 O O . LEU A 1 94 ? 18.120 -6.744 16.145 1.00 81.25 94 LEU A O 1
ATOM 724 N N . LEU A 1 95 ? 18.776 -8.838 16.667 1.00 85.75 95 LEU A N 1
ATOM 725 C CA . LEU A 1 95 ? 20.217 -8.594 16.602 1.00 85.75 95 LEU A CA 1
ATOM 726 C C . LEU A 1 95 ? 20.695 -8.838 15.168 1.00 85.75 95 LEU A C 1
ATOM 728 O O . LEU A 1 95 ? 20.557 -9.940 14.643 1.00 85.75 95 LEU A O 1
ATOM 732 N N . LEU A 1 96 ? 21.242 -7.800 14.541 1.00 85.56 96 LEU A N 1
ATOM 733 C CA . LEU A 1 96 ? 21.930 -7.895 13.255 1.00 85.56 96 LEU A CA 1
ATOM 734 C C . LEU A 1 96 ? 23.426 -8.067 13.546 1.00 85.56 96 LEU A C 1
ATOM 736 O O . LEU A 1 96 ? 23.987 -7.246 14.273 1.00 85.56 96 LEU A O 1
ATOM 740 N N . LEU A 1 97 ? 24.022 -9.149 13.038 1.00 84.94 97 LEU A N 1
ATOM 741 C CA . LEU A 1 97 ? 25.441 -9.492 13.202 1.00 84.94 97 LEU A CA 1
ATOM 742 C C . LEU A 1 97 ? 26.259 -9.065 11.983 1.00 84.94 97 LEU A C 1
ATOM 744 O O . LEU A 1 97 ? 25.730 -9.205 10.856 1.00 84.94 97 LEU A O 1
#

pLDDT: mean 90.85, std 11.2, range [42.41, 98.5]

Radius of gyration: 14.08 Å; chains: 1; bounding box: 44×20×45 Å